Protein AF-A0A7X7IAA2-F1 (afdb_monomer)

Structure (mmCIF, N/CA/C/O backbone):
data_AF-A0A7X7IAA2-F1
#
_entry.id   AF-A0A7X7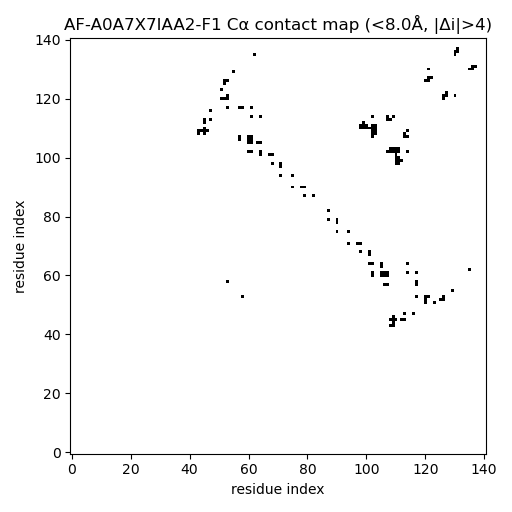IAA2-F1
#
loop_
_atom_site.group_PDB
_atom_site.id
_atom_site.type_symbol
_atom_site.label_atom_id
_atom_site.label_alt_id
_atom_site.label_comp_id
_atom_site.label_asym_id
_atom_site.label_entity_id
_atom_site.label_seq_id
_atom_site.pdbx_PDB_ins_code
_atom_site.Cartn_x
_atom_site.Cartn_y
_atom_site.Cartn_z
_atom_site.occupancy
_atom_site.B_iso_or_equiv
_atom_site.auth_seq_id
_atom_site.auth_comp_id
_atom_site.auth_asym_id
_atom_site.auth_atom_id
_atom_site.pdbx_PDB_model_num
ATOM 1 N N . MET A 1 1 ? 20.957 -23.173 -49.930 1.00 40.91 1 MET A N 1
ATOM 2 C CA . MET A 1 1 ? 21.287 -21.744 -50.106 1.00 40.91 1 MET A CA 1
ATOM 3 C C . MET A 1 1 ? 20.027 -21.023 -50.533 1.00 40.91 1 MET A C 1
ATOM 5 O O . MET A 1 1 ? 19.411 -21.482 -51.483 1.00 40.91 1 MET A O 1
ATOM 9 N N . ASN A 1 2 ? 19.729 -19.912 -49.850 1.00 38.41 2 ASN A N 1
ATOM 10 C CA . ASN A 1 2 ? 18.906 -18.789 -50.316 1.00 38.41 2 ASN A CA 1
ATOM 11 C C . ASN A 1 2 ? 17.380 -19.001 -50.292 1.00 38.41 2 ASN A C 1
ATOM 13 O O . ASN A 1 2 ? 16.882 -19.956 -50.857 1.00 38.41 2 ASN A O 1
ATOM 17 N N . PHE A 1 3 ? 16.551 -18.133 -49.722 1.00 41.69 3 PHE A N 1
ATOM 18 C CA . PHE A 1 3 ? 16.747 -16.928 -48.918 1.00 41.69 3 PHE A CA 1
ATOM 19 C C . PHE A 1 3 ? 15.364 -16.672 -48.298 1.00 41.69 3 PHE A C 1
ATOM 21 O O . PHE A 1 3 ? 14.378 -16.571 -49.024 1.00 41.69 3 PHE A O 1
ATOM 28 N N . PHE A 1 4 ? 15.277 -16.586 -46.971 1.00 45.00 4 PHE A N 1
ATOM 29 C CA . PHE A 1 4 ? 14.125 -15.975 -46.314 1.00 45.00 4 PHE A CA 1
ATOM 30 C C . PHE A 1 4 ? 13.995 -14.541 -46.853 1.00 45.00 4 PHE A C 1
ATOM 32 O O . PHE A 1 4 ? 14.905 -13.728 -46.696 1.00 45.00 4 PHE A O 1
ATOM 39 N N . SER A 1 5 ? 12.894 -14.240 -47.533 1.00 45.03 5 SER A N 1
ATOM 40 C CA . SER A 1 5 ? 12.517 -12.882 -47.927 1.00 45.03 5 SER A CA 1
ATOM 41 C C . SER A 1 5 ? 11.020 -12.732 -47.711 1.00 45.03 5 SER A C 1
ATOM 43 O O . SER A 1 5 ? 10.221 -13.445 -48.300 1.00 45.03 5 SER A O 1
ATOM 45 N N . TYR A 1 6 ? 10.664 -12.030 -46.637 1.00 43.69 6 TYR A N 1
ATOM 46 C CA . TYR A 1 6 ? 10.266 -10.620 -46.697 1.00 43.69 6 TYR A CA 1
ATOM 47 C C . TYR A 1 6 ? 8.867 -10.477 -47.297 1.00 43.69 6 TYR A C 1
ATOM 49 O O . TYR A 1 6 ? 8.710 -10.494 -48.509 1.00 43.69 6 TYR A O 1
ATOM 57 N N . LEU A 1 7 ? 7.864 -10.284 -46.437 1.00 49.78 7 LEU A N 1
ATOM 58 C CA . LEU A 1 7 ? 7.088 -9.037 -46.398 1.00 49.78 7 LEU A CA 1
ATOM 59 C C . LEU A 1 7 ? 5.965 -9.155 -45.366 1.00 49.78 7 LEU A C 1
ATOM 61 O O . LEU A 1 7 ? 4.834 -9.547 -45.631 1.00 49.78 7 LEU A O 1
ATOM 65 N N . ILE A 1 8 ? 6.334 -8.764 -44.152 1.00 50.62 8 ILE A N 1
ATOM 66 C CA . ILE A 1 8 ? 5.431 -8.158 -43.188 1.00 50.62 8 ILE A CA 1
ATOM 67 C C . ILE A 1 8 ? 5.044 -6.801 -43.789 1.00 50.62 8 ILE A C 1
ATOM 69 O O . ILE A 1 8 ? 5.868 -5.889 -43.839 1.00 50.62 8 ILE A O 1
ATOM 73 N N . SER A 1 9 ? 3.809 -6.662 -44.266 1.00 50.00 9 SER A N 1
ATOM 74 C CA . SER A 1 9 ? 3.220 -5.357 -44.572 1.00 50.00 9 SER A CA 1
ATOM 75 C C . SER A 1 9 ? 2.091 -5.099 -43.587 1.00 50.00 9 SER A C 1
ATOM 77 O O . SER A 1 9 ? 0.971 -5.584 -43.717 1.00 50.00 9 SER A O 1
ATOM 79 N N . ILE A 1 10 ? 2.469 -4.365 -42.545 1.00 55.47 10 ILE A N 1
ATOM 80 C CA . ILE A 1 10 ? 1.626 -3.806 -41.496 1.00 55.47 10 ILE A CA 1
ATOM 81 C C . ILE A 1 10 ? 0.598 -2.876 -42.150 1.00 55.47 10 ILE A C 1
ATOM 83 O O . ILE A 1 10 ? 0.960 -1.885 -42.784 1.00 55.47 10 ILE A O 1
ATOM 87 N N . ILE A 1 11 ? -0.684 -3.191 -41.976 1.00 55.06 11 ILE A N 1
ATOM 88 C CA . ILE A 1 11 ? -1.797 -2.300 -42.306 1.00 55.06 11 ILE A CA 1
ATOM 89 C C . ILE A 1 11 ? -1.799 -1.183 -41.256 1.00 55.06 11 ILE A C 1
ATOM 91 O O . ILE A 1 11 ? -2.279 -1.355 -40.137 1.00 55.06 11 ILE A O 1
ATOM 95 N N . ILE A 1 12 ? -1.209 -0.040 -41.605 1.00 54.94 12 ILE A N 1
ATOM 96 C CA . ILE A 1 12 ? -1.288 1.194 -40.823 1.00 54.94 12 ILE A CA 1
ATOM 97 C C . ILE A 1 12 ? -2.674 1.795 -41.083 1.00 54.94 12 ILE A C 1
ATOM 99 O O . ILE A 1 12 ? -2.900 2.446 -42.101 1.00 54.94 12 ILE A O 1
ATOM 103 N N . VAL A 1 13 ? -3.618 1.558 -40.171 1.00 52.59 13 VAL A N 1
ATOM 104 C CA . VAL A 1 13 ? -4.901 2.271 -40.150 1.00 52.59 13 VAL A CA 1
ATOM 105 C C . VAL A 1 13 ? -4.651 3.664 -39.574 1.00 52.59 13 VAL A C 1
ATOM 107 O O . VAL A 1 13 ? -4.543 3.849 -38.363 1.00 52.59 13 VAL A O 1
ATOM 110 N N . THR A 1 14 ? -4.522 4.654 -40.452 1.00 54.50 14 THR A N 1
ATOM 111 C CA . THR A 1 14 ? -4.506 6.072 -40.092 1.00 54.50 14 THR A CA 1
ATOM 112 C C . THR A 1 14 ? -5.929 6.537 -39.782 1.00 54.50 14 THR A C 1
ATOM 114 O O . THR A 1 14 ? -6.750 6.746 -40.670 1.00 54.50 14 THR A O 1
ATOM 117 N N . VAL A 1 15 ? -6.237 6.717 -38.497 1.00 49.78 15 VAL A N 1
ATOM 118 C CA . VAL A 1 15 ? -7.448 7.422 -38.055 1.00 49.78 15 VAL A CA 1
ATOM 119 C C . VAL A 1 15 ? -7.202 8.923 -38.206 1.00 49.78 15 VAL A C 1
ATOM 121 O O . VAL A 1 15 ? -6.490 9.536 -37.412 1.00 49.78 15 VAL A O 1
ATOM 124 N N . THR A 1 16 ? -7.771 9.524 -39.249 1.00 47.69 16 THR A N 1
ATOM 125 C CA . THR A 1 16 ? -7.783 10.975 -39.457 1.00 47.69 16 THR A CA 1
ATOM 126 C C . THR A 1 16 ? -8.893 11.612 -38.617 1.00 47.69 16 THR A C 1
ATOM 128 O O . THR A 1 16 ? -10.076 11.566 -38.949 1.00 47.69 16 THR A O 1
ATOM 131 N N . LEU A 1 17 ? -8.508 12.226 -37.496 1.00 48.09 17 LEU A N 1
ATOM 132 C CA . LEU A 1 17 ? -9.381 13.099 -36.710 1.00 48.09 17 LEU A CA 1
ATOM 133 C C . LEU A 1 17 ? -9.587 14.424 -37.457 1.00 48.09 17 LEU A C 1
ATOM 135 O O . LEU A 1 17 ? -8.688 15.255 -37.578 1.00 48.09 17 LEU A O 1
ATOM 139 N N . ASN A 1 18 ? -10.800 14.596 -37.973 1.00 40.44 18 ASN A N 1
ATOM 140 C CA . ASN A 1 18 ? -11.280 15.788 -38.655 1.00 40.44 18 ASN A CA 1
ATOM 141 C C . ASN A 1 18 ? -11.619 16.886 -37.625 1.00 40.44 18 ASN A C 1
ATOM 143 O O . ASN A 1 18 ? -12.743 16.965 -37.130 1.00 40.44 18 ASN A O 1
ATOM 147 N N . CYS A 1 19 ? -10.647 17.734 -37.276 1.00 42.19 19 CYS A N 1
ATOM 148 C CA . CYS A 1 19 ? -10.893 18.942 -36.483 1.00 42.19 19 CYS A CA 1
ATOM 149 C C . CYS A 1 19 ? -11.480 20.047 -37.374 1.00 42.19 19 CYS A C 1
ATOM 151 O O . CYS A 1 19 ? -10.761 20.793 -38.042 1.00 42.19 19 CYS A O 1
ATOM 153 N N . LYS A 1 20 ? -12.811 20.165 -37.367 1.00 38.25 20 LYS A N 1
ATOM 154 C CA . LYS A 1 20 ? -13.548 21.253 -38.016 1.00 38.25 20 LYS A CA 1
ATOM 155 C C . LYS A 1 20 ? -13.335 22.562 -37.245 1.00 38.25 20 LYS A C 1
ATOM 157 O O . LYS A 1 20 ? -13.863 22.762 -36.156 1.00 38.25 20 LYS A O 1
ATOM 162 N N . LYS A 1 21 ? -12.548 23.453 -37.843 1.00 39.53 21 LYS A N 1
ATOM 163 C CA . LYS A 1 21 ? -12.302 24.839 -37.427 1.00 39.53 21 LYS A CA 1
ATOM 164 C C . LYS A 1 21 ? -13.576 25.670 -37.620 1.00 39.53 21 LYS A C 1
ATOM 166 O O . LYS A 1 21 ? -14.067 25.767 -38.739 1.00 39.53 21 LYS A O 1
ATOM 171 N N . SER A 1 22 ? -14.077 26.300 -36.560 1.00 33.09 22 SER A N 1
ATOM 172 C CA . SER A 1 22 ? -15.078 27.369 -36.662 1.00 33.09 22 SER A CA 1
ATOM 173 C C . SER A 1 22 ? -14.624 28.550 -35.814 1.00 33.09 22 SER A C 1
ATOM 175 O O . SER A 1 22 ? -14.659 28.496 -34.589 1.00 33.09 22 SER A O 1
ATOM 177 N N . ASN A 1 23 ? -14.153 29.600 -36.487 1.00 40.34 23 ASN A N 1
ATOM 178 C CA . ASN A 1 23 ? -14.010 30.927 -35.902 1.00 40.34 23 ASN A CA 1
ATOM 179 C C . ASN A 1 23 ? -15.403 31.555 -35.841 1.00 40.34 23 ASN A C 1
ATOM 181 O O . ASN A 1 23 ? -16.047 31.683 -36.880 1.00 40.34 23 ASN A O 1
ATOM 185 N N . HIS A 1 24 ? -15.828 32.009 -34.668 1.00 36.06 24 HIS A N 1
ATOM 186 C CA . HIS A 1 24 ? -16.723 33.154 -34.605 1.00 36.06 24 HIS A CA 1
ATOM 187 C C . HIS A 1 24 ? -16.299 34.064 -33.459 1.00 36.06 24 HIS A C 1
ATOM 189 O O . HIS A 1 24 ? -16.100 33.639 -32.324 1.00 36.06 24 HIS A O 1
ATOM 195 N N . GLN A 1 25 ? -16.083 35.314 -33.836 1.00 36.69 25 GLN A N 1
ATOM 196 C CA . GLN A 1 25 ? -15.554 36.400 -33.036 1.00 36.69 25 GLN A CA 1
ATOM 197 C C . GLN A 1 25 ? -16.703 37.092 -32.276 1.00 36.69 25 GLN A C 1
ATOM 199 O O . GLN A 1 25 ? -17.792 37.241 -32.825 1.00 36.69 25 GLN A O 1
ATOM 204 N N . LEU A 1 26 ? -16.396 37.451 -31.023 1.00 41.50 26 LEU A N 1
ATOM 205 C CA . LEU A 1 26 ? -17.023 38.326 -30.008 1.00 41.50 26 LEU A CA 1
ATOM 206 C C . LEU A 1 26 ? -18.230 39.227 -30.388 1.00 41.50 26 LEU A C 1
ATOM 208 O O . LEU A 1 26 ? -18.286 39.757 -31.496 1.00 41.50 26 LEU A O 1
ATOM 212 N N . PRO A 1 27 ? -19.068 39.595 -29.393 1.00 41.84 27 PRO A N 1
ATOM 213 C CA . PRO A 1 27 ? -18.869 40.901 -28.740 1.00 41.84 27 PRO A CA 1
ATOM 214 C C . PRO A 1 27 ? -18.908 40.891 -27.195 1.00 41.84 27 PRO A C 1
ATOM 216 O O . PRO A 1 27 ? -19.451 39.996 -26.560 1.00 41.84 27 PRO A O 1
ATOM 219 N N . LYS A 1 28 ? -18.253 41.917 -26.633 1.00 43.59 28 LYS A N 1
ATOM 220 C CA . LYS A 1 28 ? -17.985 42.229 -25.215 1.00 43.59 28 LYS A CA 1
ATOM 221 C C . LYS A 1 28 ? -19.258 42.632 -24.451 1.00 43.59 28 LYS A C 1
ATOM 223 O O . LYS A 1 28 ? -20.035 43.369 -25.036 1.00 43.59 28 LYS A O 1
ATOM 228 N N . GLU A 1 29 ? -19.364 42.311 -23.154 1.00 35.09 29 GLU A N 1
ATOM 229 C CA . GLU A 1 29 ? -19.594 43.290 -22.064 1.00 35.09 29 GLU A CA 1
ATOM 230 C C . GLU A 1 29 ? -19.374 42.655 -20.670 1.00 35.09 29 GLU A C 1
ATOM 232 O O . GLU A 1 29 ? -19.482 41.445 -20.494 1.00 35.09 29 GLU A O 1
ATOM 237 N N . HIS A 1 30 ? -18.970 43.493 -19.718 1.00 42.09 30 HIS A N 1
ATOM 238 C CA . HIS A 1 30 ? -18.418 43.224 -18.388 1.00 42.09 30 HIS A CA 1
ATOM 239 C C . HIS A 1 30 ? -19.392 42.561 -17.395 1.00 42.09 30 HIS A C 1
ATOM 241 O O . HIS A 1 30 ? -20.550 42.952 -17.343 1.00 42.09 30 HIS A O 1
ATOM 247 N N . THR A 1 31 ? -18.901 41.675 -16.513 1.00 35.47 31 THR A N 1
ATOM 248 C CA . THR A 1 31 ? -18.979 41.818 -15.036 1.00 35.47 31 THR A CA 1
ATOM 249 C C . THR A 1 31 ? -18.028 40.817 -14.358 1.00 35.47 31 THR A C 1
ATOM 251 O O . THR A 1 31 ? -18.037 39.626 -14.642 1.00 35.47 31 THR A O 1
ATOM 254 N N . GLU A 1 32 ? -17.168 41.390 -13.522 1.00 44.12 32 GLU A N 1
ATOM 255 C CA . GLU A 1 32 ? -16.444 40.885 -12.351 1.00 44.12 32 GLU A CA 1
ATOM 256 C C . GLU A 1 32 ? -16.640 39.445 -11.819 1.00 44.12 32 GLU A C 1
ATOM 258 O O . GLU A 1 32 ? -17.752 38.970 -11.621 1.00 44.12 32 GLU A O 1
ATOM 263 N N . ASN A 1 33 ? -15.493 38.904 -11.377 1.00 40.91 33 ASN A N 1
ATOM 264 C CA . ASN A 1 33 ? -15.282 38.042 -10.202 1.00 40.91 33 ASN A CA 1
ATOM 265 C C . ASN A 1 33 ? -15.728 36.574 -10.300 1.00 40.91 33 ASN A C 1
ATOM 2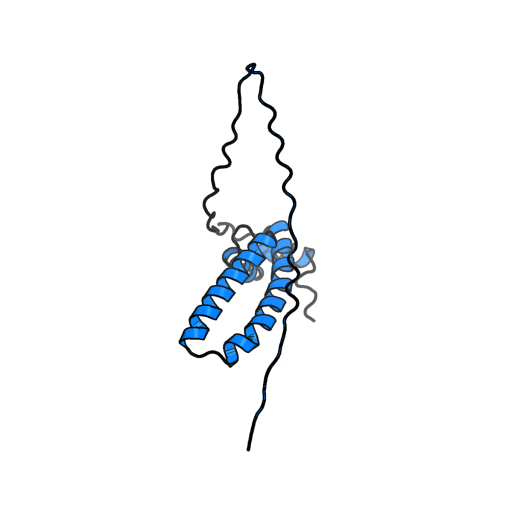67 O O . ASN A 1 33 ? -16.845 36.211 -9.963 1.00 40.91 33 ASN A O 1
ATOM 271 N N . ASP A 1 34 ? -14.810 35.677 -10.659 1.00 42.34 34 ASP A N 1
ATOM 272 C CA . ASP A 1 34 ? -13.862 35.099 -9.693 1.00 42.34 34 ASP A CA 1
ATOM 273 C C . ASP A 1 34 ? -13.051 34.027 -10.438 1.00 42.34 34 ASP A C 1
ATOM 275 O O . ASP A 1 34 ? -13.492 32.900 -10.679 1.00 42.34 34 ASP A O 1
ATOM 279 N N . SER A 1 35 ? -11.871 34.415 -10.914 1.00 43.56 35 SER A N 1
ATOM 280 C CA . SER A 1 35 ? -10.933 33.475 -11.512 1.00 43.56 35 SER A CA 1
ATOM 281 C C . SER A 1 35 ? -10.370 32.620 -10.385 1.00 43.56 35 SER A C 1
ATOM 283 O O . SER A 1 35 ? -9.329 32.957 -9.820 1.00 43.56 35 SER A O 1
ATOM 285 N N . VAL A 1 36 ? -11.027 31.500 -10.070 1.00 50.16 36 VAL A N 1
ATOM 286 C CA . VAL A 1 36 ? -10.384 30.412 -9.329 1.00 50.16 36 VAL A CA 1
ATOM 287 C C . VAL A 1 36 ? -9.276 29.887 -10.232 1.00 50.16 36 VAL A C 1
ATOM 289 O O . VAL A 1 36 ? -9.453 28.977 -11.042 1.00 50.16 36 VAL A O 1
ATOM 292 N N . ALA A 1 37 ? -8.117 30.533 -10.131 1.00 45.19 37 ALA A N 1
ATOM 293 C CA . ALA A 1 37 ? -6.863 29.992 -10.583 1.00 45.19 37 ALA A CA 1
ATOM 294 C C . ALA A 1 37 ? -6.741 28.628 -9.905 1.00 45.19 37 ALA A C 1
ATOM 296 O O . ALA A 1 37 ? -6.551 28.543 -8.691 1.00 45.19 37 ALA A O 1
ATOM 297 N N . VAL A 1 38 ? -6.903 27.558 -10.685 1.00 54.28 38 VAL A N 1
ATOM 298 C CA . VAL A 1 38 ? -6.506 26.215 -10.275 1.00 54.28 38 VAL A CA 1
ATOM 299 C C . VAL A 1 38 ? -4.995 26.282 -10.111 1.00 54.28 38 VAL A C 1
ATOM 301 O O . VAL A 1 38 ? -4.226 26.090 -11.053 1.00 54.28 38 VAL A O 1
ATOM 304 N N . SER A 1 39 ? -4.581 26.678 -8.910 1.00 50.75 39 SER A N 1
ATOM 305 C CA . SER A 1 39 ? -3.208 26.571 -8.462 1.00 50.75 39 SER A CA 1
ATOM 306 C C . SER A 1 39 ? -2.815 25.109 -8.661 1.00 50.75 39 SER A C 1
ATOM 308 O O . SER A 1 39 ? -3.577 24.235 -8.236 1.00 50.75 39 SER A O 1
ATOM 310 N N . PRO A 1 40 ? -1.694 24.806 -9.337 1.00 51.25 40 PRO A N 1
ATOM 311 C CA . PRO A 1 40 ? -1.186 23.448 -9.389 1.00 51.25 40 PRO A CA 1
ATOM 312 C C . PRO A 1 40 ? -0.888 23.045 -7.947 1.00 51.25 40 PRO A C 1
ATOM 314 O O . PRO A 1 40 ? 0.118 23.463 -7.371 1.00 5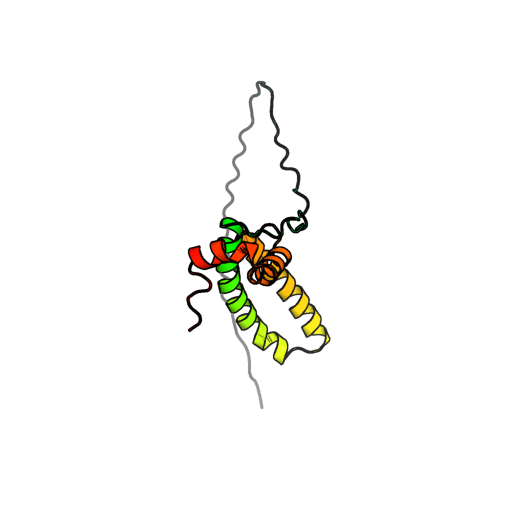1.25 40 PRO A O 1
ATOM 317 N N . GLU A 1 41 ? -1.819 22.307 -7.342 1.00 55.03 41 GLU A N 1
ATOM 318 C CA . GLU A 1 41 ? -1.719 21.846 -5.970 1.00 55.03 41 GLU A CA 1
ATOM 319 C C . GLU A 1 41 ? -0.424 21.044 -5.879 1.00 55.03 41 GLU A C 1
ATOM 321 O O . GLU A 1 41 ? -0.273 19.975 -6.481 1.00 55.03 41 GLU A O 1
ATOM 326 N N . LYS A 1 42 ? 0.578 21.637 -5.218 1.00 56.84 42 LYS A N 1
ATOM 327 C CA . LYS A 1 42 ? 1.849 20.967 -4.963 1.00 56.84 42 LYS A CA 1
ATOM 328 C C . LYS A 1 42 ? 1.524 19.606 -4.353 1.00 56.84 42 LYS A C 1
ATOM 330 O O . LYS A 1 42 ? 0.623 19.548 -3.519 1.00 56.84 42 LYS A O 1
ATOM 335 N N . PRO A 1 43 ? 2.246 18.531 -4.721 1.00 58.09 43 PRO A N 1
ATOM 336 C CA . PRO A 1 43 ? 2.011 17.220 -4.139 1.00 58.09 43 PRO A CA 1
ATOM 337 C C . PRO A 1 43 ? 2.027 17.336 -2.614 1.00 58.09 43 PRO A C 1
ATOM 339 O O . PRO A 1 43 ? 3.082 17.570 -2.027 1.00 58.09 43 PRO A O 1
ATOM 342 N N . VAL A 1 44 ? 0.855 17.226 -1.985 1.00 64.62 44 VAL A N 1
ATOM 343 C CA . VAL A 1 44 ? 0.753 17.262 -0.529 1.00 64.62 44 VAL A CA 1
ATOM 344 C C . VAL A 1 44 ? 1.408 15.983 -0.035 1.00 64.62 44 VAL A C 1
ATOM 346 O O . VAL A 1 44 ? 0.957 14.872 -0.331 1.00 64.62 44 VAL A O 1
ATOM 349 N N . GLU A 1 45 ? 2.546 16.131 0.635 1.00 79.44 45 GLU A N 1
ATOM 350 C CA . GLU A 1 45 ? 3.216 15.002 1.249 1.00 79.44 45 GLU A CA 1
ATOM 351 C C . GLU A 1 45 ? 2.386 14.527 2.445 1.00 79.44 45 GLU A C 1
ATOM 353 O O . GLU A 1 45 ? 1.945 15.320 3.277 1.00 79.44 45 GLU A O 1
ATOM 358 N N . PHE A 1 46 ? 2.166 13.216 2.535 1.00 88.31 46 PHE A N 1
ATOM 359 C CA . PHE A 1 46 ? 1.433 12.636 3.651 1.00 88.31 46 PHE A CA 1
ATOM 360 C C . PHE A 1 46 ? 2.121 12.933 4.984 1.00 88.31 46 PHE A C 1
ATOM 362 O O . PHE A 1 46 ? 3.297 12.587 5.174 1.00 88.31 46 PHE A O 1
ATOM 369 N N . THR A 1 47 ? 1.343 13.488 5.912 1.00 89.00 47 THR A N 1
ATOM 370 C CA . THR A 1 47 ? 1.711 13.668 7.317 1.00 89.00 47 THR A CA 1
ATOM 371 C C . THR A 1 47 ? 0.813 12.779 8.165 1.00 89.00 47 THR A C 1
ATOM 373 O O . THR A 1 47 ? -0.409 12.876 8.090 1.00 89.00 47 THR A O 1
ATOM 376 N N . ALA A 1 48 ? 1.426 11.894 8.949 1.00 88.94 48 ALA A N 1
ATOM 377 C CA . ALA A 1 48 ? 0.699 10.977 9.811 1.00 88.94 48 ALA A CA 1
ATOM 378 C C . ALA A 1 48 ? -0.078 11.743 10.903 1.00 88.94 48 ALA A C 1
ATOM 380 O O . ALA A 1 48 ? 0.499 12.633 11.536 1.00 88.94 48 ALA A O 1
ATOM 381 N N . PRO A 1 49 ? -1.346 11.384 11.169 1.00 88.81 49 PRO A N 1
ATOM 382 C CA . PRO A 1 49 ? -2.090 11.890 12.317 1.00 88.81 49 PRO A CA 1
ATOM 383 C C . PRO A 1 49 ? -1.365 11.615 13.642 1.00 88.81 49 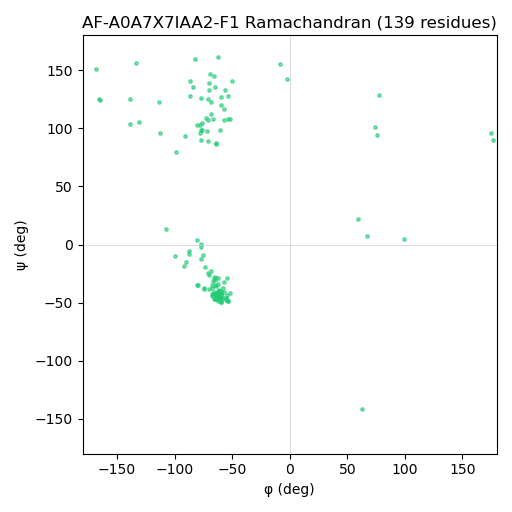PRO A C 1
ATOM 385 O O . PRO A 1 49 ? -0.917 10.495 13.899 1.00 88.81 49 PRO A O 1
ATOM 388 N N . ALA A 1 50 ? -1.273 12.629 14.508 1.00 87.81 50 ALA A N 1
ATOM 389 C CA . ALA A 1 50 ? -0.581 12.524 15.798 1.00 87.81 50 ALA A CA 1
ATOM 390 C C . ALA A 1 50 ? -1.263 11.546 16.771 1.00 87.81 50 ALA A C 1
ATOM 392 O O . ALA A 1 50 ? -0.615 10.928 17.613 1.00 87.81 50 ALA A O 1
ATOM 393 N N . ASP A 1 51 ? -2.578 11.381 16.648 1.00 88.88 51 ASP A N 1
ATOM 394 C CA . ASP A 1 51 ? -3.375 10.458 17.457 1.00 88.88 51 ASP A CA 1
ATOM 395 C C . ASP A 1 51 ? -3.233 8.988 17.023 1.00 88.88 51 ASP A C 1
ATOM 397 O O . ASP A 1 51 ? -3.606 8.086 17.786 1.00 88.88 51 ASP A O 1
ATOM 401 N N . SER A 1 52 ? -2.629 8.755 15.849 1.00 90.62 52 SER A N 1
ATOM 402 C CA . SER A 1 52 ? -2.475 7.447 15.206 1.00 90.62 52 SER A CA 1
ATOM 403 C C . SER A 1 52 ? -3.809 6.747 14.903 1.00 90.62 52 SER A C 1
ATOM 405 O O . SER A 1 52 ? -3.861 5.516 14.788 1.00 90.62 52 SER A O 1
ATOM 407 N N . LEU A 1 53 ? -4.898 7.517 14.808 1.00 94.19 53 LEU A N 1
ATOM 408 C CA . LEU A 1 53 ? -6.225 6.995 14.505 1.00 94.19 53 LEU A CA 1
ATOM 409 C C . LEU A 1 53 ? -6.428 6.904 12.997 1.00 94.19 53 LEU A C 1
ATOM 411 O O . LEU A 1 53 ? -6.231 7.871 12.267 1.00 94.19 53 LEU A O 1
ATOM 415 N N . ILE A 1 54 ? -6.844 5.728 12.538 1.00 94.44 54 ILE A N 1
ATOM 416 C CA . ILE A 1 54 ? -7.231 5.508 11.143 1.00 94.44 54 ILE A CA 1
ATOM 417 C C . ILE A 1 54 ? -8.693 5.945 10.989 1.00 94.44 54 ILE A C 1
ATOM 419 O O . ILE A 1 54 ? -9.523 5.609 11.832 1.00 94.44 54 ILE A O 1
ATOM 423 N N . SER A 1 55 ? -9.037 6.671 9.924 1.00 93.19 55 SER A N 1
ATOM 424 C CA . SER A 1 55 ? -10.440 6.979 9.612 1.00 93.19 55 SER A CA 1
ATOM 425 C C . SER A 1 55 ? -11.132 5.821 8.871 1.00 93.19 55 SER A C 1
ATOM 427 O O . SER A 1 55 ? -10.486 4.974 8.248 1.00 93.19 55 SER A O 1
ATOM 429 N N . ILE A 1 56 ? -12.470 5.778 8.889 1.00 91.75 56 ILE A N 1
ATOM 430 C CA . ILE A 1 56 ? -13.239 4.775 8.126 1.00 91.75 56 ILE A CA 1
ATOM 431 C C . ILE A 1 56 ? -12.955 4.906 6.621 1.00 91.75 56 ILE A C 1
ATOM 433 O O . ILE A 1 56 ? -12.840 3.904 5.914 1.00 91.75 56 ILE A O 1
ATOM 437 N N . GLU A 1 57 ? -12.846 6.134 6.125 1.00 92.50 57 GLU A N 1
ATOM 438 C CA . GLU A 1 57 ? -12.572 6.461 4.725 1.00 92.50 57 GLU A CA 1
ATOM 439 C C . GLU A 1 57 ? -11.182 5.969 4.325 1.00 92.50 57 GLU A C 1
ATOM 441 O O . GLU A 1 57 ? -11.052 5.276 3.316 1.00 92.50 57 GLU A O 1
ATOM 446 N N . GLN A 1 58 ? -10.173 6.242 5.158 1.00 94.50 58 GLN A N 1
ATOM 447 C CA . GLN A 1 58 ? -8.811 5.744 4.969 1.00 94.50 58 GLN A CA 1
ATOM 448 C C . GLN A 1 58 ? -8.778 4.216 4.936 1.00 94.50 58 GLN A C 1
ATOM 450 O O . GLN A 1 58 ? -8.157 3.630 4.052 1.00 94.50 58 GLN A O 1
ATOM 455 N N . LEU A 1 59 ? -9.494 3.553 5.846 1.00 94.38 59 LEU A N 1
ATOM 456 C CA . LEU A 1 59 ? -9.549 2.094 5.897 1.00 94.38 59 LEU A CA 1
ATOM 457 C C . LEU A 1 59 ? -10.232 1.484 4.656 1.00 94.38 59 LEU A C 1
ATOM 459 O O . LEU A 1 59 ? -9.754 0.489 4.105 1.00 94.38 59 LEU A O 1
ATOM 463 N N . LYS A 1 60 ? -11.322 2.093 4.170 1.00 92.81 60 LYS A N 1
ATOM 464 C CA . LYS A 1 60 ? -11.996 1.679 2.924 1.00 92.81 60 LYS A CA 1
ATOM 465 C C . LYS A 1 60 ? -11.099 1.885 1.699 1.00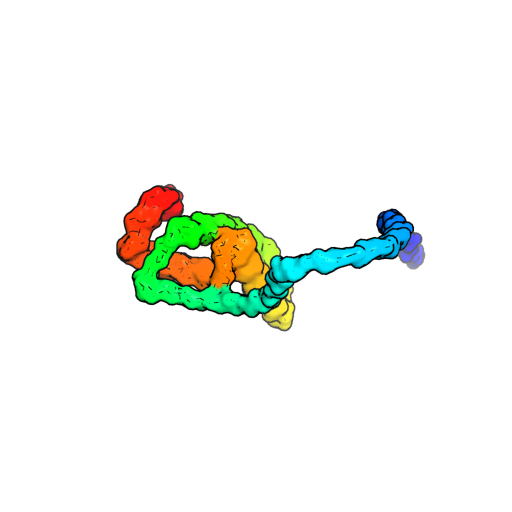 92.81 60 LYS A C 1
ATOM 467 O O . LYS A 1 60 ? -10.987 0.984 0.864 1.00 92.81 60 LYS A O 1
ATOM 472 N N . ALA A 1 61 ? -10.448 3.043 1.604 1.00 94.31 61 ALA A N 1
ATOM 473 C CA . ALA A 1 61 ? -9.506 3.362 0.534 1.00 94.31 61 ALA A CA 1
ATOM 474 C C . ALA A 1 61 ? -8.299 2.411 0.547 1.00 94.31 61 ALA A C 1
ATOM 476 O O . ALA A 1 61 ? -7.889 1.907 -0.501 1.00 94.31 61 ALA A O 1
ATOM 477 N N . TRP A 1 62 ? -7.791 2.074 1.736 1.00 94.88 62 TRP A N 1
ATOM 478 C CA . TRP A 1 62 ? -6.735 1.082 1.917 1.00 94.88 62 TRP A CA 1
ATOM 479 C C . TRP A 1 62 ? -7.137 -0.287 1.372 1.00 94.88 62 TRP A C 1
ATOM 481 O O . TRP A 1 62 ? -6.376 -0.876 0.607 1.00 94.88 62 TRP A O 1
ATOM 491 N N . PHE A 1 63 ? -8.347 -0.767 1.679 1.00 91.69 63 PHE A N 1
ATOM 492 C CA . PHE A 1 63 ? -8.826 -2.060 1.182 1.00 91.69 63 PHE A CA 1
ATOM 493 C C . PHE A 1 63 ? -8.912 -2.094 -0.352 1.00 91.69 63 PHE A C 1
ATOM 495 O O . PHE A 1 63 ? -8.492 -3.063 -0.990 1.00 91.69 63 PHE A O 1
ATOM 502 N N . SER A 1 64 ? -9.407 -1.006 -0.950 1.00 90.12 64 SER A N 1
ATOM 503 C CA . SER A 1 64 ? -9.451 -0.836 -2.406 1.00 90.12 64 SER A CA 1
ATOM 504 C C . SER A 1 64 ? -8.045 -0.821 -3.028 1.00 90.12 64 SER A C 1
ATOM 506 O O . SER A 1 64 ? -7.791 -1.527 -4.012 1.00 90.12 64 SER A O 1
ATOM 508 N N . CYS A 1 65 ? -7.100 -0.081 -2.424 1.00 93.50 65 CYS A N 1
ATOM 509 C CA . CYS A 1 65 ? -5.715 -0.057 -2.899 1.00 93.50 65 CYS A CA 1
ATOM 510 C C . CYS A 1 65 ? -5.061 -1.444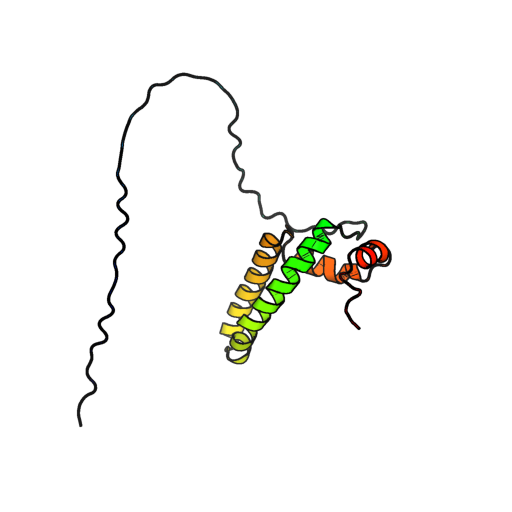 -2.775 1.00 93.50 65 CYS A C 1
ATOM 512 O O . CYS A 1 65 ? -4.471 -1.910 -3.749 1.00 93.50 65 CYS A O 1
ATOM 514 N N . ASN A 1 66 ? -5.223 -2.138 -1.641 1.00 92.94 66 ASN A N 1
ATOM 515 C CA . ASN A 1 66 ? -4.595 -3.436 -1.364 1.00 92.94 66 ASN A CA 1
ATOM 516 C C . ASN A 1 66 ? -4.875 -4.467 -2.472 1.00 92.94 66 ASN A C 1
ATOM 518 O O . ASN A 1 66 ? -3.949 -5.044 -3.039 1.00 92.94 66 ASN A O 1
ATOM 522 N N . LYS A 1 67 ? -6.144 -4.610 -2.882 1.00 89.19 67 LYS A N 1
ATOM 523 C CA . LYS A 1 67 ? -6.531 -5.522 -3.976 1.00 89.19 67 LYS A CA 1
ATOM 524 C C . LYS A 1 67 ? -5.810 -5.206 -5.293 1.00 89.19 67 LYS A C 1
ATOM 526 O O . LYS A 1 67 ? -5.474 -6.107 -6.061 1.00 89.19 67 LYS A O 1
ATOM 531 N N . THR A 1 68 ? -5.600 -3.925 -5.577 1.00 90.56 68 THR A N 1
ATOM 532 C CA . THR A 1 68 ? -4.983 -3.474 -6.830 1.00 90.56 68 THR A CA 1
ATOM 533 C C . THR A 1 68 ? -3.457 -3.602 -6.778 1.00 90.56 68 THR A C 1
ATOM 535 O O . THR A 1 68 ? -2.834 -3.972 -7.776 1.00 90.56 68 THR A O 1
ATOM 538 N N . LEU A 1 69 ? -2.852 -3.375 -5.608 1.00 93.56 69 LEU A N 1
ATOM 539 C CA . LEU A 1 69 ? -1.420 -3.571 -5.366 1.00 93.56 69 LEU A CA 1
ATOM 540 C C . LEU A 1 69 ? -0.997 -5.036 -5.507 1.00 93.56 69 LEU A C 1
ATOM 542 O O . LEU A 1 69 ? 0.076 -5.303 -6.052 1.00 93.56 69 LEU A O 1
ATOM 546 N N . ASP A 1 70 ? -1.842 -5.985 -5.101 1.00 90.75 70 ASP A N 1
ATOM 547 C CA . ASP A 1 70 ? -1.587 -7.414 -5.321 1.00 90.75 70 ASP A CA 1
ATOM 548 C C . ASP A 1 70 ? -1.466 -7.741 -6.815 1.00 90.75 70 ASP A C 1
ATOM 550 O O . ASP A 1 70 ? -0.586 -8.500 -7.233 1.00 90.75 70 ASP A O 1
ATOM 554 N N . SER A 1 71 ? -2.322 -7.138 -7.644 1.00 89.69 71 SER A N 1
ATOM 555 C CA . SER A 1 71 ? -2.259 -7.298 -9.100 1.00 89.69 71 SER A CA 1
ATOM 556 C C . SER A 1 71 ? -0.995 -6.669 -9.687 1.00 89.69 71 SER A C 1
ATOM 558 O O . SER A 1 71 ? -0.352 -7.288 -10.535 1.00 89.69 71 SER A O 1
ATOM 560 N N . LEU A 1 72 ? -0.615 -5.472 -9.227 1.00 92.12 72 LEU A N 1
ATOM 561 C CA . LEU A 1 72 ? 0.615 -4.798 -9.661 1.00 92.12 72 LEU A CA 1
ATOM 562 C C . LEU A 1 72 ? 1.863 -5.616 -9.291 1.00 92.12 72 LEU A C 1
ATOM 564 O O . LEU A 1 72 ? 2.790 -5.764 -10.083 1.00 92.12 72 LEU A O 1
ATOM 568 N N . THR A 1 73 ? 1.883 -6.185 -8.087 1.00 91.88 73 THR A N 1
ATOM 569 C CA . THR A 1 73 ? 3.000 -7.012 -7.613 1.00 91.88 73 THR A CA 1
ATOM 570 C C . THR A 1 73 ? 3.157 -8.258 -8.477 1.00 91.88 73 THR A C 1
ATOM 572 O O . THR A 1 73 ? 4.272 -8.602 -8.872 1.00 91.88 73 THR A O 1
ATOM 575 N N . LYS A 1 74 ? 2.043 -8.902 -8.842 1.00 89.94 74 LYS A N 1
ATOM 576 C CA . LYS A 1 74 ? 2.056 -10.042 -9.766 1.00 89.94 74 LYS A CA 1
ATOM 577 C C . LYS A 1 74 ? 2.570 -9.646 -11.149 1.00 89.94 74 LYS A C 1
ATOM 579 O O . LYS A 1 74 ? 3.413 -10.359 -11.681 1.00 89.94 74 LYS A O 1
ATOM 584 N N . SER A 1 75 ? 2.136 -8.507 -11.698 1.00 88.75 75 SER A N 1
ATOM 585 C CA . SER A 1 75 ? 2.564 -8.081 -13.039 1.00 88.75 75 SER A CA 1
ATOM 586 C C . SER A 1 75 ? 4.053 -7.733 -13.121 1.00 88.75 75 SER A C 1
ATOM 588 O O . SER A 1 75 ? 4.664 -7.940 -14.163 1.00 88.75 75 SER A O 1
ATOM 590 N N . TYR A 1 76 ? 4.652 -7.228 -12.037 1.00 90.44 76 TYR A N 1
ATOM 591 C CA . TYR A 1 76 ? 6.084 -6.901 -11.990 1.00 90.44 76 TYR A CA 1
ATOM 592 C C . TYR A 1 76 ? 6.976 -8.063 -11.518 1.00 90.44 76 TYR A C 1
ATOM 594 O O . TYR A 1 76 ? 8.191 -8.012 -11.717 1.00 90.44 76 TYR A O 1
ATOM 602 N N . SER A 1 77 ? 6.404 -9.114 -10.915 1.00 90.94 77 SER A N 1
ATOM 603 C CA . SER A 1 77 ? 7.164 -10.241 -10.348 1.00 90.94 77 SER A CA 1
ATOM 604 C C . SER A 1 77 ? 8.109 -10.878 -11.366 1.00 90.94 77 SER A C 1
ATOM 606 O O . SER A 1 77 ? 9.265 -11.152 -11.045 1.00 90.94 77 SER A O 1
ATOM 608 N N . ASP A 1 78 ? 7.642 -11.076 -12.598 1.00 87.25 78 ASP A N 1
ATOM 609 C CA . ASP A 1 78 ? 8.438 -11.728 -13.635 1.00 87.25 78 ASP A CA 1
ATOM 610 C C . ASP A 1 78 ? 9.532 -10.809 -14.184 1.00 87.25 78 ASP A C 1
ATOM 612 O O . ASP A 1 78 ? 10.671 -11.252 -14.343 1.00 87.25 78 ASP A O 1
ATOM 616 N N . SER A 1 79 ? 9.243 -9.513 -14.339 1.00 85.56 79 SER A N 1
ATOM 617 C CA . SER A 1 79 ? 10.235 -8.502 -14.723 1.00 85.56 79 SER A CA 1
ATOM 618 C C . SER A 1 79 ? 11.416 -8.465 -13.749 1.00 85.56 79 SER A C 1
ATOM 620 O O . SER A 1 79 ? 12.566 -8.409 -14.177 1.00 85.56 79 SER A O 1
ATOM 622 N N . PHE A 1 80 ? 11.171 -8.578 -12.438 1.00 88.56 80 PHE A N 1
ATOM 623 C CA . PHE A 1 80 ? 12.243 -8.581 -11.435 1.00 88.56 80 PHE A CA 1
ATOM 624 C C . PHE A 1 80 ? 13.120 -9.844 -11.443 1.00 88.56 80 PHE A C 1
ATOM 626 O O . PHE A 1 80 ? 14.285 -9.768 -11.040 1.00 88.56 80 PHE A O 1
ATOM 633 N N . LYS A 1 81 ? 12.599 -10.995 -11.890 1.00 89.88 81 LYS A N 1
ATOM 634 C CA . LYS A 1 81 ? 13.349 -12.267 -11.921 1.00 89.88 81 LYS A CA 1
ATOM 635 C C . LYS A 1 81 ? 14.387 -12.300 -13.038 1.00 89.88 81 LYS A C 1
ATOM 637 O O . LYS A 1 81 ? 15.468 -12.846 -12.841 1.00 89.88 81 LYS A O 1
ATOM 642 N N . ILE A 1 82 ? 14.057 -11.718 -14.189 1.00 89.25 82 ILE A N 1
ATOM 643 C CA . ILE A 1 82 ? 14.876 -11.801 -15.408 1.00 89.25 82 ILE A CA 1
ATOM 644 C C . ILE A 1 82 ? 15.743 -10.556 -15.650 1.00 89.25 82 ILE A C 1
ATOM 646 O O . ILE A 1 82 ? 16.604 -10.568 -16.525 1.00 89.25 82 ILE A O 1
ATOM 650 N N . ALA A 1 83 ? 15.528 -9.481 -14.886 1.00 89.06 83 ALA A N 1
ATOM 651 C CA . ALA A 1 83 ? 16.228 -8.212 -15.053 1.00 89.06 83 ALA A CA 1
ATOM 652 C C . ALA A 1 83 ? 17.711 -8.264 -14.657 1.00 89.06 83 ALA A C 1
ATOM 654 O O . ALA A 1 83 ? 18.083 -8.751 -13.578 1.00 89.06 83 ALA A O 1
ATOM 655 N N . THR A 1 84 ? 18.549 -7.610 -15.466 1.00 93.88 84 THR A N 1
ATOM 656 C CA . THR A 1 84 ? 19.909 -7.228 -15.056 1.00 93.88 84 THR A CA 1
ATOM 657 C C . THR A 1 84 ? 19.866 -6.249 -13.872 1.00 93.88 84 THR A C 1
ATOM 659 O O . THR A 1 84 ? 18.832 -5.616 -13.634 1.00 93.88 84 THR A O 1
ATOM 662 N N . PRO A 1 85 ? 20.963 -6.064 -13.113 1.00 91.62 85 PRO A N 1
ATOM 663 C CA . PRO A 1 85 ? 20.990 -5.112 -11.999 1.00 91.62 85 PRO A CA 1
ATOM 664 C C . PRO A 1 85 ? 20.527 -3.695 -12.377 1.00 91.62 85 PRO A C 1
ATOM 666 O O . PRO A 1 85 ? 19.740 -3.093 -11.652 1.00 91.62 85 PRO A O 1
ATOM 669 N N . GLN A 1 86 ? 20.936 -3.185 -13.540 1.00 91.44 86 GLN A N 1
ATOM 670 C CA . GLN A 1 86 ? 20.564 -1.849 -14.014 1.00 91.44 86 GLN A CA 1
ATOM 671 C C . GLN A 1 86 ? 19.081 -1.761 -14.402 1.00 91.44 86 GLN A C 1
ATOM 673 O O . GLN A 1 86 ? 18.425 -0.760 -14.122 1.00 91.44 86 GLN A O 1
ATOM 678 N N . GLN A 1 87 ? 18.532 -2.808 -15.024 1.00 91.19 87 GLN A N 1
ATOM 679 C CA . GLN A 1 87 ? 17.100 -2.882 -15.337 1.00 91.19 87 GLN A CA 1
ATOM 680 C C . GLN A 1 87 ? 16.253 -2.987 -14.067 1.00 91.19 87 GLN A C 1
ATOM 682 O O . GLN A 1 87 ? 15.177 -2.402 -13.992 1.00 91.19 87 GLN A O 1
ATOM 687 N N . ARG A 1 88 ? 16.760 -3.683 -13.045 1.00 90.62 88 ARG A N 1
ATOM 688 C CA . ARG A 1 88 ? 16.080 -3.854 -11.760 1.00 90.62 88 ARG A CA 1
ATOM 689 C C . ARG A 1 88 ? 15.844 -2.522 -11.052 1.00 90.62 88 ARG A C 1
ATOM 691 O O . ARG A 1 88 ? 14.765 -2.338 -10.502 1.00 90.62 88 ARG A O 1
ATOM 698 N N . ILE A 1 89 ? 16.806 -1.596 -11.119 1.00 92.50 89 ILE A N 1
ATOM 699 C CA . ILE A 1 89 ? 16.658 -0.233 -10.579 1.00 92.50 89 ILE A CA 1
ATOM 700 C C . ILE A 1 89 ? 15.489 0.481 -11.268 1.00 92.50 89 ILE A C 1
ATOM 702 O O . ILE A 1 89 ? 14.591 0.971 -10.590 1.00 92.50 89 ILE A O 1
ATOM 706 N N . LYS A 1 90 ? 15.439 0.455 -12.606 1.00 91.88 90 LYS A N 1
ATOM 707 C CA . LYS A 1 90 ? 14.344 1.077 -13.370 1.00 91.88 90 LYS A CA 1
ATOM 708 C C . LYS A 1 90 ? 12.985 0.467 -13.033 1.00 91.88 90 LYS A C 1
ATOM 710 O O . LYS A 1 90 ? 12.047 1.191 -12.722 1.00 91.88 90 LYS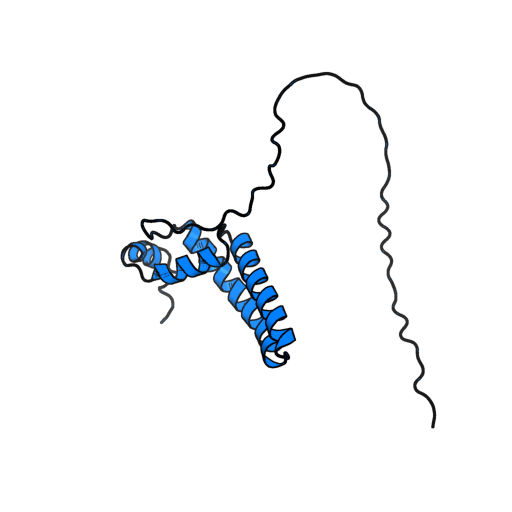 A O 1
ATOM 715 N N . PHE A 1 91 ? 12.887 -0.863 -13.016 1.00 92.19 91 PHE A N 1
ATOM 716 C CA . PHE A 1 91 ? 11.644 -1.537 -12.639 1.00 92.19 91 PHE A CA 1
ATOM 717 C C . PHE A 1 91 ? 11.230 -1.233 -11.200 1.00 92.19 91 PHE A C 1
ATOM 719 O O . PHE A 1 91 ? 10.039 -1.134 -10.924 1.00 92.19 91 PHE A O 1
ATOM 726 N N . GLN A 1 92 ? 12.183 -1.054 -10.286 1.00 92.50 92 GLN A N 1
ATOM 727 C CA . GLN A 1 92 ? 11.892 -0.667 -8.910 1.00 92.50 92 GLN A CA 1
ATOM 728 C C . GLN A 1 92 ? 11.329 0.757 -8.830 1.00 92.50 92 GLN A C 1
ATOM 730 O O . GLN A 1 92 ? 10.336 0.973 -8.137 1.00 92.50 92 GLN A O 1
ATOM 735 N N . GLU A 1 93 ? 11.913 1.714 -9.550 1.00 93.62 93 GLU A N 1
ATOM 736 C CA . GLU A 1 93 ? 11.415 3.096 -9.615 1.00 93.62 93 GLU A CA 1
ATOM 737 C C . GLU A 1 93 ? 10.010 3.171 -10.230 1.00 93.62 93 GLU A C 1
ATOM 739 O O . GLU A 1 93 ? 9.112 3.817 -9.677 1.00 93.62 93 GLU A O 1
ATOM 744 N N . GLU A 1 94 ? 9.792 2.462 -11.339 1.00 93.69 94 GLU A N 1
ATOM 745 C CA . GLU A 1 94 ? 8.484 2.347 -11.988 1.00 93.69 94 GLU A CA 1
ATOM 746 C C . GLU A 1 94 ? 7.453 1.700 -11.063 1.00 93.69 94 GLU A C 1
ATOM 748 O O . GLU A 1 94 ? 6.335 2.200 -10.933 1.00 93.69 94 GLU A O 1
ATOM 753 N N . PHE A 1 95 ? 7.836 0.625 -10.373 1.00 94.44 95 PHE A N 1
ATOM 754 C CA . PHE A 1 95 ? 6.966 -0.076 -9.440 1.00 94.44 95 PHE A CA 1
ATOM 755 C C . PHE A 1 95 ? 6.553 0.824 -8.272 1.00 94.44 95 PHE A C 1
ATOM 757 O O . PHE A 1 95 ? 5.361 0.954 -8.003 1.00 94.44 95 PHE A O 1
ATOM 764 N N . ILE A 1 96 ? 7.499 1.515 -7.626 1.00 94.00 96 ILE A N 1
ATOM 765 C CA . ILE A 1 96 ? 7.208 2.456 -6.529 1.00 94.00 96 ILE A CA 1
ATOM 766 C C . ILE A 1 96 ? 6.285 3.585 -7.011 1.00 94.00 96 ILE A C 1
ATOM 768 O O . ILE A 1 96 ? 5.325 3.957 -6.328 1.00 94.00 96 ILE A O 1
ATOM 772 N N . THR A 1 97 ? 6.538 4.108 -8.211 1.00 95.19 97 THR A N 1
ATOM 773 C CA . THR A 1 97 ? 5.707 5.152 -8.824 1.00 95.19 97 THR A CA 1
ATOM 774 C C . THR A 1 97 ? 4.286 4.651 -9.082 1.00 95.19 97 THR A C 1
ATOM 776 O O . THR A 1 97 ? 3.314 5.324 -8.726 1.00 95.19 97 THR A O 1
ATOM 779 N N . ALA A 1 98 ? 4.148 3.446 -9.636 1.00 94.94 98 ALA A N 1
ATOM 780 C CA . ALA A 1 98 ? 2.862 2.815 -9.895 1.00 94.94 98 ALA A CA 1
ATOM 781 C C . ALA A 1 98 ? 2.085 2.556 -8.595 1.00 94.94 98 ALA A C 1
ATOM 783 O O . ALA A 1 98 ? 0.908 2.908 -8.522 1.00 94.94 98 ALA A O 1
ATOM 784 N N . GLN A 1 99 ? 2.734 2.037 -7.546 1.00 95.81 99 GLN A N 1
ATOM 785 C CA . GLN A 1 99 ? 2.117 1.862 -6.224 1.00 95.81 99 GLN A CA 1
ATOM 786 C C . GLN A 1 99 ? 1.544 3.180 -5.693 1.00 95.81 99 GLN A C 1
ATOM 788 O O . GLN A 1 99 ? 0.400 3.237 -5.234 1.00 95.81 99 GLN A O 1
ATOM 793 N N . ASN A 1 100 ? 2.325 4.259 -5.792 1.00 95.31 100 ASN A N 1
ATOM 794 C CA . ASN A 1 100 ? 1.912 5.574 -5.323 1.00 95.31 100 ASN A CA 1
ATOM 795 C C . ASN A 1 100 ? 0.697 6.108 -6.095 1.00 95.31 100 ASN A C 1
ATOM 797 O O . ASN A 1 100 ? -0.269 6.565 -5.484 1.00 95.31 100 ASN A O 1
ATOM 801 N N . ILE A 1 101 ? 0.719 6.012 -7.427 1.00 94.06 101 ILE A N 1
ATOM 802 C CA . ILE A 1 101 ? -0.391 6.447 -8.287 1.00 94.06 101 ILE A CA 1
ATOM 803 C C . ILE A 1 101 ? -1.653 5.628 -8.004 1.00 94.06 101 ILE A C 1
ATOM 805 O O . ILE A 1 101 ? -2.738 6.202 -7.910 1.00 94.06 101 ILE A O 1
ATOM 809 N N . LEU A 1 102 ? -1.527 4.307 -7.860 1.00 94.81 102 LEU A N 1
ATOM 810 C CA . LEU A 1 102 ? -2.663 3.431 -7.580 1.00 94.81 102 LEU A CA 1
ATOM 811 C C . LEU A 1 102 ? -3.326 3.776 -6.250 1.00 94.81 102 LEU A C 1
ATOM 813 O O . LEU A 1 102 ? -4.544 3.918 -6.213 1.00 94.81 102 LEU A O 1
ATOM 817 N N . CYS A 1 103 ? -2.552 3.981 -5.183 1.00 95.19 103 CYS A N 1
ATOM 818 C CA . CYS A 1 103 ? -3.139 4.350 -3.896 1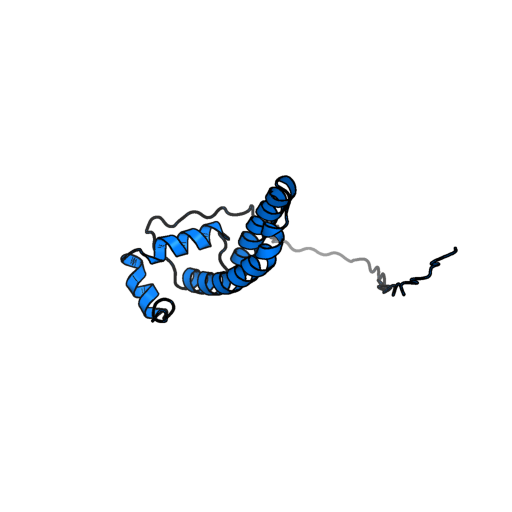.00 95.19 103 CYS A CA 1
ATOM 819 C C . CYS A 1 103 ? -3.768 5.745 -3.910 1.00 95.19 103 CYS A C 1
ATOM 821 O O . CYS A 1 103 ? -4.866 5.896 -3.375 1.00 95.19 103 CYS A O 1
ATOM 823 N N . LYS A 1 104 ? -3.176 6.722 -4.611 1.00 94.38 104 LYS A N 1
ATOM 824 C CA . LYS A 1 104 ? -3.825 8.030 -4.819 1.00 94.38 104 LYS A CA 1
ATOM 825 C C . LYS A 1 104 ? -5.159 7.903 -5.546 1.00 94.38 104 LYS A C 1
ATOM 827 O O . LYS A 1 104 ? -6.161 8.443 -5.092 1.00 94.38 104 LYS A O 1
ATOM 832 N N . LYS A 1 105 ? -5.203 7.121 -6.627 1.00 92.75 105 LYS A N 1
ATOM 833 C CA . LYS A 1 105 ? -6.451 6.831 -7.354 1.00 92.75 105 LYS A CA 1
ATOM 834 C C . LYS A 1 105 ? -7.458 6.037 -6.517 1.00 92.75 105 LYS A C 1
ATOM 836 O O . LYS A 1 105 ? -8.656 6.164 -6.736 1.00 92.75 105 LYS A O 1
ATOM 841 N N . GLY A 1 106 ? -6.978 5.236 -5.569 1.00 91.38 106 GLY A N 1
ATOM 842 C CA . GLY A 1 106 ? -7.790 4.479 -4.617 1.00 91.38 106 GLY A CA 1
ATOM 843 C C . GLY A 1 106 ? -8.368 5.307 -3.465 1.00 91.38 106 GLY A C 1
ATOM 844 O O . GLY A 1 106 ? -9.099 4.744 -2.654 1.00 91.38 106 GLY A O 1
ATOM 845 N N . GLY A 1 107 ? -8.063 6.608 -3.387 1.00 91.81 107 GLY A N 1
ATOM 846 C CA . GLY A 1 107 ? -8.569 7.521 -2.356 1.00 91.81 107 GLY A CA 1
ATOM 847 C C . GLY A 1 107 ? -7.604 7.788 -1.197 1.00 91.81 107 GLY A C 1
ATOM 848 O O . GLY A 1 107 ? -7.977 8.481 -0.256 1.00 91.81 107 GLY A O 1
ATOM 849 N N . LEU A 1 108 ? -6.373 7.269 -1.249 1.00 94.62 108 LEU A N 1
ATOM 850 C CA . LEU A 1 108 ? -5.315 7.609 -0.295 1.00 94.62 108 LEU A CA 1
ATOM 851 C C . LEU A 1 108 ? -4.516 8.792 -0.840 1.00 94.62 108 LEU A C 1
ATOM 853 O O . LEU A 1 108 ? -3.585 8.609 -1.627 1.00 94.62 108 LEU A O 1
ATOM 857 N N . ASN A 1 109 ? -4.878 10.013 -0.452 1.00 91.38 109 ASN A N 1
ATOM 858 C CA . ASN A 1 109 ? -4.241 11.241 -0.947 1.00 91.38 109 ASN A CA 1
ATOM 859 C C . ASN A 1 109 ? -2.724 11.259 -0.689 1.00 91.38 109 ASN A C 1
ATOM 861 O O . ASN A 1 109 ? -1.945 11.754 -1.513 1.00 91.38 109 ASN A O 1
ATOM 865 N N . GLY A 1 110 ? -2.294 10.636 0.408 1.00 92.25 110 GLY A N 1
ATOM 866 C CA . GLY A 1 110 ? -0.897 10.429 0.763 1.00 92.25 110 GLY A CA 1
ATOM 867 C C . GLY A 1 110 ? -0.186 9.300 0.007 1.00 92.25 110 GLY A C 1
ATOM 868 O O . GLY A 1 110 ? 1.001 9.045 0.231 1.00 92.25 110 GLY A O 1
ATOM 869 N N . GLY A 1 111 ? -0.895 8.622 -0.895 1.00 94.56 111 GLY A N 1
ATOM 870 C CA . GLY A 1 111 ? -0.389 7.578 -1.773 1.00 94.56 111 GLY A CA 1
ATOM 871 C C . GLY A 1 111 ? 0.128 6.353 -1.026 1.00 94.56 111 GLY A C 1
ATOM 872 O O . GLY A 1 111 ? -0.440 5.921 -0.023 1.00 94.56 111 GLY A O 1
ATOM 873 N N . TYR A 1 112 ? 1.222 5.768 -1.518 1.00 95.19 112 TYR A N 1
ATOM 874 C CA . TYR A 1 112 ? 1.756 4.533 -0.930 1.00 95.19 112 TYR A CA 1
ATOM 875 C C . TYR A 1 112 ? 2.336 4.746 0.481 1.00 95.19 112 TYR A C 1
ATOM 877 O O . TYR A 1 112 ? 2.397 3.815 1.284 1.00 95.19 112 TYR A O 1
ATOM 885 N N . LYS A 1 113 ? 2.731 5.982 0.821 1.00 95.12 113 LYS A N 1
ATOM 886 C CA . LYS A 1 113 ? 3.196 6.336 2.171 1.00 95.12 113 LYS A CA 1
ATOM 887 C C . LYS A 1 113 ? 2.058 6.219 3.189 1.00 95.12 113 LYS A C 1
ATOM 889 O O . LYS A 1 113 ? 2.239 5.576 4.218 1.00 95.12 113 LYS A O 1
ATOM 894 N N . GLU A 1 114 ? 0.886 6.764 2.864 1.00 95.81 114 GLU A N 1
ATOM 895 C CA . GLU A 1 114 ? -0.325 6.620 3.681 1.00 95.81 114 GLU A CA 1
ATOM 896 C C . GLU A 1 114 ? -0.772 5.159 3.775 1.00 95.81 114 GLU A C 1
ATOM 898 O O . GLU A 1 114 ? -1.070 4.682 4.865 1.00 95.81 114 GLU A O 1
ATOM 903 N N . TYR A 1 115 ? -0.730 4.412 2.667 1.00 96.12 115 TYR A N 1
ATOM 904 C CA . TYR A 1 115 ? -1.042 2.980 2.666 1.00 96.12 115 TYR A CA 1
ATOM 905 C C . TYR A 1 115 ? -0.216 2.190 3.694 1.00 96.12 115 TYR A C 1
ATOM 907 O O . TYR A 1 115 ? -0.775 1.417 4.477 1.00 96.12 115 TYR A O 1
ATOM 915 N N . LYS A 1 116 ? 1.109 2.396 3.708 1.00 95.25 116 LYS A N 1
ATOM 916 C CA . LYS A 1 116 ? 2.003 1.732 4.669 1.00 95.25 116 LYS A CA 1
ATOM 917 C C . LYS A 1 116 ? 1.715 2.169 6.099 1.00 95.25 116 LYS A C 1
ATOM 919 O O . LYS A 1 116 ? 1.642 1.321 6.980 1.00 95.25 116 LYS A O 1
ATOM 924 N N . TRP A 1 117 ? 1.482 3.463 6.308 1.00 96.00 117 TRP A N 1
ATOM 925 C CA . TRP A 1 117 ? 1.120 3.981 7.623 1.00 96.00 117 TRP A CA 1
ATOM 926 C C . TRP A 1 117 ? -0.171 3.339 8.152 1.00 96.00 117 TRP A C 1
ATOM 928 O O . TRP A 1 117 ? -0.203 2.919 9.307 1.00 96.00 117 TRP A O 1
ATOM 938 N N . ILE A 1 118 ? -1.209 3.191 7.319 1.00 95.38 118 ILE A N 1
ATOM 939 C CA . ILE A 1 118 ? -2.450 2.504 7.709 1.00 95.38 118 ILE A CA 1
ATOM 940 C C . ILE A 1 118 ? -2.140 1.061 8.110 1.00 95.38 118 ILE A C 1
ATOM 942 O O . ILE A 1 118 ? -2.550 0.646 9.190 1.00 95.38 118 ILE A O 1
ATOM 946 N N . LEU A 1 119 ? -1.390 0.319 7.283 1.00 93.69 119 LEU A N 1
ATOM 947 C CA . LEU A 1 119 ? -1.009 -1.072 7.559 1.00 93.69 119 LEU A CA 1
ATOM 948 C C . LEU A 1 119 ? -0.287 -1.215 8.910 1.00 93.69 119 LEU A C 1
ATOM 950 O O . LEU A 1 119 ? -0.635 -2.085 9.705 1.00 93.69 119 LEU A O 1
ATOM 954 N N . GLU A 1 120 ? 0.674 -0.337 9.195 1.00 93.62 120 GLU A N 1
ATOM 955 C CA . GLU A 1 120 ? 1.414 -0.309 10.463 1.00 93.62 120 GLU A CA 1
ATOM 956 C C . GLU A 1 120 ? 0.503 0.026 11.659 1.00 93.62 120 GLU A C 1
ATOM 958 O O . GLU A 1 120 ? 0.663 -0.526 12.749 1.00 93.62 120 GLU A O 1
ATOM 963 N N . ASN A 1 121 ? -0.498 0.888 11.457 1.00 94.75 121 ASN A N 1
ATOM 964 C CA . ASN A 1 121 ? -1.414 1.332 12.510 1.00 94.75 121 ASN A CA 1
ATOM 965 C C . ASN A 1 121 ? -2.635 0.427 12.704 1.00 94.75 121 ASN A C 1
ATOM 967 O O . ASN A 1 121 ? -3.380 0.621 13.671 1.00 94.75 121 ASN A O 1
ATOM 971 N N . MET A 1 122 ? -2.829 -0.595 11.866 1.00 91.69 122 MET A N 1
ATOM 972 C CA . MET A 1 122 ? -3.871 -1.602 12.097 1.00 91.69 122 MET A CA 1
ATOM 973 C C . MET A 1 122 ? -3.645 -2.381 13.401 1.00 91.69 122 MET A C 1
ATOM 975 O O . MET A 1 122 ? -4.600 -2.812 14.039 1.00 91.69 122 MET A O 1
ATOM 979 N N . GLY A 1 123 ? -2.392 -2.531 13.840 1.00 88.00 123 GLY A N 1
ATOM 980 C CA . GLY A 1 123 ? -2.063 -3.172 15.117 1.00 88.00 123 GLY A CA 1
ATOM 981 C C . GLY A 1 123 ? -2.334 -2.304 16.353 1.00 88.00 123 GLY A C 1
ATOM 982 O O . GLY A 1 123 ? -2.247 -2.796 17.477 1.00 88.00 123 GLY A O 1
ATOM 983 N N . ASN A 1 124 ? -2.652 -1.018 16.180 1.00 91.56 124 ASN A N 1
ATOM 984 C CA . ASN A 1 124 ? -2.855 -0.101 17.297 1.00 91.56 124 ASN A CA 1
ATOM 985 C C . ASN A 1 124 ? -4.170 -0.430 18.038 1.00 91.56 124 ASN A C 1
ATOM 987 O O . ASN A 1 124 ? -5.238 -0.402 17.416 1.00 91.56 124 ASN A O 1
ATOM 991 N N . PRO A 1 125 ? -4.150 -0.657 19.370 1.00 91.44 125 PRO A N 1
ATOM 992 C CA . PRO A 1 125 ? -5.356 -0.951 20.147 1.00 91.44 125 PRO A CA 1
ATOM 993 C C . PRO A 1 125 ? -6.474 0.087 19.996 1.00 91.44 125 PRO A C 1
ATOM 995 O O . PRO A 1 125 ? -7.652 -0.266 20.080 1.00 91.44 125 PRO A O 1
ATOM 998 N N . LYS A 1 126 ? -6.127 1.353 19.730 1.00 92.69 126 LYS A N 1
ATOM 999 C CA . LYS A 1 126 ? -7.104 2.426 19.501 1.00 92.69 126 LYS A CA 1
ATOM 1000 C C . LYS A 1 126 ? -7.939 2.207 18.233 1.00 92.69 126 LYS A C 1
ATOM 1002 O O . LYS A 1 126 ? -9.111 2.571 18.209 1.00 92.69 126 LYS A O 1
ATOM 1007 N N . ASN A 1 127 ? -7.370 1.551 17.221 1.00 93.31 127 ASN A N 1
ATOM 1008 C CA . ASN A 1 127 ? -8.034 1.260 15.950 1.00 93.31 127 ASN A CA 1
ATOM 1009 C C . ASN A 1 127 ? -8.821 -0.060 15.980 1.00 93.31 127 ASN A C 1
ATOM 1011 O O . ASN A 1 127 ? -9.596 -0.332 15.067 1.00 93.31 127 ASN A O 1
ATOM 1015 N N . LYS A 1 128 ? -8.695 -0.871 17.041 1.00 90.69 128 LYS A N 1
ATOM 1016 C CA . LYS A 1 128 ? -9.318 -2.201 17.120 1.00 90.69 128 LYS A CA 1
ATOM 1017 C C . LYS A 1 128 ? -10.832 -2.168 16.888 1.00 90.69 128 LYS A C 1
ATOM 1019 O O . LYS A 1 128 ? -11.341 -2.925 16.074 1.00 90.69 128 LYS A O 1
ATOM 1024 N N . ARG A 1 129 ? -11.554 -1.251 17.547 1.00 89.69 129 ARG A N 1
ATOM 1025 C CA . ARG A 1 129 ? -13.020 -1.134 17.390 1.00 89.69 129 ARG A CA 1
ATOM 1026 C C . ARG A 1 129 ? -13.426 -0.808 15.951 1.00 89.69 129 ARG A C 1
ATOM 1028 O O . ARG A 1 129 ? -14.408 -1.346 15.442 1.00 89.69 129 ARG A O 1
ATOM 1035 N N . LEU A 1 130 ? -12.665 0.065 15.295 1.00 91.38 130 LEU A N 1
ATOM 1036 C CA . LEU A 1 130 ? -12.871 0.411 13.893 1.00 91.38 130 LEU A CA 1
ATOM 1037 C C . LEU A 1 130 ? -12.641 -0.808 12.987 1.00 91.38 130 LEU A C 1
ATOM 1039 O O . LEU A 1 130 ? -13.455 -1.103 12.118 1.00 91.38 130 LEU A O 1
ATOM 1043 N N . LEU A 1 131 ? -11.554 -1.544 13.211 1.00 90.00 131 LEU A N 1
ATOM 1044 C CA . LEU A 1 131 ? -11.202 -2.711 12.403 1.00 90.00 131 LEU A CA 1
ATOM 1045 C C . LEU A 1 131 ? -12.201 -3.859 12.587 1.00 90.00 131 LEU A C 1
ATOM 1047 O O . LEU A 1 131 ? -12.644 -4.438 11.594 1.00 90.00 131 LEU A O 1
ATOM 1051 N N . ASP A 1 132 ? -12.617 -4.128 13.823 1.00 87.81 132 ASP A N 1
ATOM 1052 C CA . ASP A 1 132 ? -13.610 -5.157 14.146 1.00 87.81 132 ASP A CA 1
ATOM 1053 C C . ASP A 1 132 ? -14.964 -4.845 13.484 1.00 87.81 132 ASP A C 1
ATOM 1055 O O . ASP A 1 132 ? -15.578 -5.719 12.871 1.00 87.81 132 ASP A O 1
ATOM 1059 N N . SER A 1 133 ? -15.403 -3.582 13.538 1.00 85.81 133 SER A N 1
ATOM 1060 C CA . SER A 1 133 ? -16.661 -3.143 12.910 1.00 85.81 133 SER A CA 1
ATOM 1061 C C . SER A 1 133 ? -16.606 -3.100 11.381 1.00 85.81 133 SER A C 1
ATOM 1063 O O . SER A 1 133 ? -17.638 -3.237 10.727 1.00 85.81 133 SER A O 1
ATOM 1065 N N . SER A 1 134 ? -15.416 -2.954 10.795 1.00 80.38 134 SER A N 1
ATOM 1066 C CA . SER A 1 134 ? -15.244 -2.939 9.339 1.00 80.38 134 SER A CA 1
ATOM 1067 C C . SER A 1 134 ? -15.394 -4.317 8.681 1.00 80.38 134 SER A C 1
ATOM 1069 O O . SER A 1 134 ? -15.596 -4.397 7.470 1.00 80.38 134 SER A O 1
ATOM 1071 N N . GLY A 1 135 ? -15.264 -5.408 9.448 1.00 73.06 135 GLY A N 1
ATOM 1072 C CA . GLY A 1 135 ? -15.274 -6.775 8.916 1.00 73.06 135 GLY A CA 1
ATOM 1073 C C . GLY A 1 135 ? -14.070 -7.129 8.028 1.00 73.06 135 GLY A C 1
ATOM 1074 O O . GLY A 1 135 ? -14.058 -8.193 7.409 1.00 73.06 135 GLY A O 1
ATOM 1075 N N . ILE A 1 136 ? -13.065 -6.248 7.945 1.00 69.44 136 ILE A N 1
ATOM 1076 C CA . ILE A 1 136 ? -11.895 -6.397 7.065 1.00 69.44 136 ILE A CA 1
ATOM 1077 C C . ILE A 1 136 ? -10.863 -7.363 7.667 1.00 69.44 136 ILE A C 1
ATOM 1079 O O . ILE A 1 136 ? -10.237 -8.124 6.935 1.00 69.44 136 ILE A O 1
ATOM 1083 N N . VAL A 1 137 ? -10.716 -7.382 8.996 1.00 60.53 137 VAL A N 1
ATOM 1084 C CA . VAL A 1 137 ? -9.725 -8.223 9.700 1.00 60.53 137 VAL A CA 1
ATOM 1085 C C . VAL A 1 137 ? -10.301 -9.588 10.114 1.00 60.53 137 VAL A C 1
ATOM 1087 O O . VAL A 1 137 ? -9.563 -10.544 10.333 1.00 60.53 137 VAL A O 1
ATOM 1090 N N . SER A 1 138 ? -11.627 -9.739 10.161 1.00 51.97 138 SER A N 1
ATOM 1091 C CA . SER A 1 138 ? -12.302 -10.939 10.680 1.00 51.97 138 SER A CA 1
ATOM 1092 C C . SER A 1 138 ? -12.386 -12.127 9.705 1.00 51.97 138 SER A C 1
ATOM 1094 O O . SER A 1 138 ? -12.976 -13.148 10.055 1.00 51.97 138 SER A O 1
ATOM 1096 N N . ARG A 1 139 ? -11.788 -12.041 8.506 1.00 44.41 139 ARG A N 1
ATOM 1097 C CA . ARG A 1 139 ? -11.824 -13.103 7.474 1.00 44.41 139 ARG A CA 1
ATOM 1098 C C . ARG A 1 139 ? -10.518 -13.878 7.258 1.00 44.41 139 ARG A C 1
ATOM 1100 O O . ARG A 1 139 ? -10.430 -14.626 6.291 1.00 44.41 139 ARG A O 1
ATOM 1107 N N . SER A 1 140 ? -9.538 -13.759 8.149 1.00 38.88 140 SER A N 1
ATOM 1108 C CA . SER A 1 140 ? -8.381 -14.667 8.167 1.00 38.88 140 SER A CA 1
ATOM 1109 C C . SER A 1 140 ? -8.591 -15.755 9.221 1.00 38.88 140 SER A C 1
ATOM 1111 O O . SER A 1 140 ? -8.084 -15.655 10.337 1.00 38.88 140 SER A O 1
ATOM 1113 N N . LYS A 1 141 ? -9.387 -16.769 8.880 1.00 34.28 141 LYS A N 1
ATOM 1114 C CA . LYS A 1 141 ? -9.423 -18.066 9.564 1.00 34.28 141 LYS A CA 1
ATOM 1115 C C . LYS A 1 141 ? -9.385 -19.171 8.526 1.00 34.28 141 LYS A C 1
ATOM 1117 O O . LYS A 1 141 ? -10.097 -19.013 7.511 1.00 34.28 141 LYS A O 1
#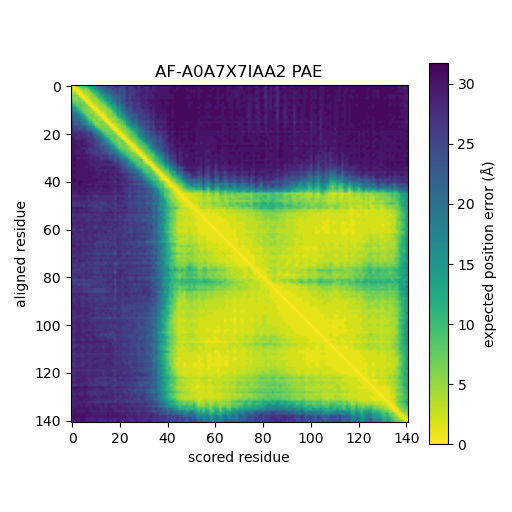

Nearest PDB structures (foldseek):
  5me8-assembly1_B  TM=4.086E-01  e=1.581E+00  Homo sapiens

Sequence (141 aa):
MNFFSYLISIIIVTVTLNCKKSNHQLPKEHTENDSVAVSPEKPVEFTAPADSLISIEQLKAWFSCNKTLDSLTKSYSDSFKIATPQQRIKFQEEFITAQNILCKKGGLNGGYKEYKWILENMGNPKNKRLLDSSGIVSRSK

Radius of gyration: 25.43 Å; Cα contacts (8 Å, |Δi|>4): 85; chains: 1; bounding box: 41×65×70 Å

Mean predicted aligned error: 15.49 Å

pLDDT: mean 75.61, std 22.27, range [33.09, 96.12]

Solvent-accessible surface area (backbone atoms only — not comparable to full-atom values): 9150 Å² total; per-residue (Å²): 134,88,74,97,73,90,82,90,78,79,84,79,81,79,83,81,82,81,81,83,85,79,90,81,82,83,86,89,82,89,82,85,89,79,87,78,72,81,66,83,75,66,84,66,73,64,72,82,61,92,84,60,67,77,49,72,66,55,53,53,18,41,56,55,23,51,64,52,50,55,52,53,52,60,70,46,50,61,58,61,73,74,42,53,77,74,50,37,53,53,53,48,54,52,48,56,51,49,47,26,52,46,20,37,76,33,64,30,77,34,12,46,62,41,48,50,52,51,62,66,35,62,76,36,76,88,32,41,66,60,42,66,74,64,57,74,69,80,72,84,123

Foldseek 3Di:
DDDDDDDDDDPPPDDDDDDDDDDDDDDDDDDDDDPPPPDVPDLPADDQDPVLEADLQLVQLLVQLVVVLVVLCVVCVVVCVPDDPVSNVVSVVVSQVVQQVSSCVSVNSNGVVSSVSVVVSCPPPVCVVVCVVVCPPVPPD

Secondary structure (DSSP, 8-state):
-------------------------------------------------TT-PPPHHHHHHHHHHHHHHHHHHHHHHHHHHH--HHHHHHHHHHHHHHHHHHHHHTT-TTHHHHHHHHHHHTT-GGGHHHHHHHTSSTT--